Protein AF-A0A3N5XDM0-F1 (afdb_monomer_lite)

Secondary structure (DSSP, 8-state):
-----HHHHHHHHTSTTPPP-PPTTTTS--S-TTTHHHHSHHHHHHHHHHHHHHHHTTT-S-EEES-HHHHHHHHHHHHHTT----EEEHHHHHHHHHH--

Sequence (101 aa):
AQGIREAPRRLLRSIPNLELVDVPDGETCCGSAGTYNMEQPEIARELGTRKAQNILAIGAEALAAGNIGCLVQIQKLLAGSGHPLPVYHTIQVLALAYHSG

pLDDT: mean 93.31, std 6.28, range 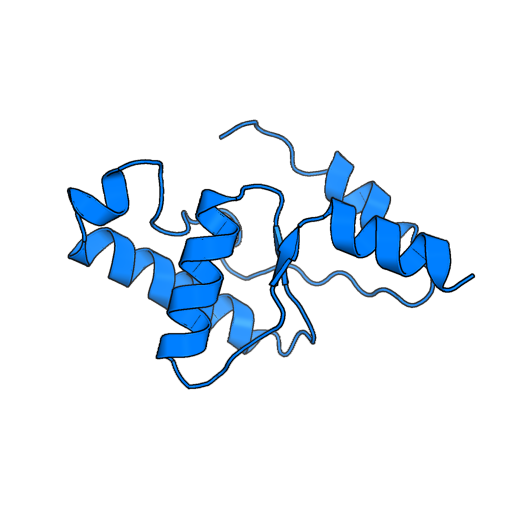[58.75, 97.56]

Structure (mmCIF, N/CA/C/O backbone):
data_AF-A0A3N5XDM0-F1
#
_entry.id   AF-A0A3N5XDM0-F1
#
loop_
_atom_site.group_PDB
_atom_site.id
_atom_site.type_symbol
_atom_site.label_atom_id
_atom_site.label_alt_id
_atom_site.label_comp_id
_atom_site.label_asym_id
_atom_site.label_entity_id
_atom_site.label_seq_id
_atom_site.pdbx_PDB_ins_code
_atom_site.Cartn_x
_atom_site.Cartn_y
_atom_site.Cartn_z
_atom_site.occupancy
_atom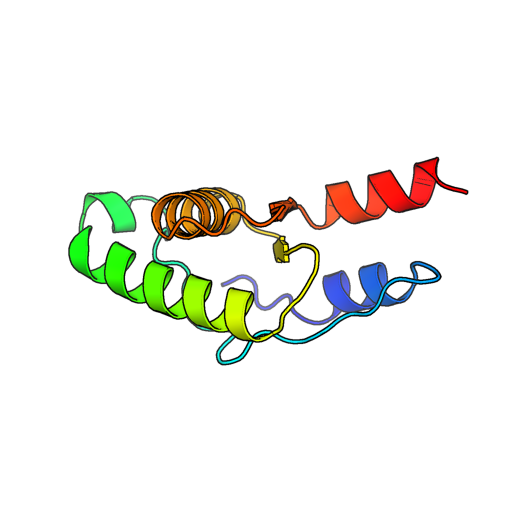_site.B_iso_or_equiv
_atom_site.auth_seq_id
_atom_site.auth_comp_id
_atom_site.auth_asym_id
_atom_site.auth_atom_id
_atom_site.pdbx_PDB_model_num
ATOM 1 N N . ALA A 1 1 ? -1.239 16.044 -2.565 1.00 62.06 1 ALA A N 1
ATOM 2 C CA . ALA A 1 1 ? -0.609 14.778 -3.010 1.00 62.06 1 ALA A CA 1
ATOM 3 C C . ALA A 1 1 ? 0.298 15.056 -4.209 1.00 62.06 1 ALA A C 1
ATOM 5 O O . ALA A 1 1 ? 0.085 16.060 -4.873 1.00 62.06 1 ALA A O 1
ATOM 6 N N . GLN A 1 2 ? 1.287 14.201 -4.491 1.00 69.19 2 GLN A N 1
ATOM 7 C CA . GLN A 1 2 ? 2.354 14.446 -5.482 1.00 69.19 2 GLN A CA 1
ATOM 8 C C . GLN A 1 2 ? 1.906 14.455 -6.962 1.00 69.19 2 GLN A C 1
ATOM 10 O O . GLN A 1 2 ? 2.732 14.680 -7.835 1.00 69.19 2 GLN A O 1
ATOM 15 N N . GLY A 1 3 ? 0.633 14.183 -7.278 1.00 80.88 3 GLY A N 1
ATOM 16 C CA . GLY A 1 3 ? 0.128 14.170 -8.664 1.00 80.88 3 GLY A CA 1
ATOM 17 C C . GLY A 1 3 ? 0.644 13.011 -9.531 1.00 80.88 3 GLY A C 1
ATOM 18 O O . GLY A 1 3 ? 0.327 12.932 -10.714 1.00 80.88 3 GLY A O 1
ATOM 19 N N . ILE A 1 4 ? 1.415 12.092 -8.948 1.00 86.81 4 ILE A N 1
ATOM 20 C CA . ILE A 1 4 ? 1.996 10.938 -9.631 1.00 86.81 4 ILE A CA 1
ATOM 21 C C . ILE A 1 4 ? 0.946 9.823 -9.702 1.00 86.81 4 ILE A C 1
ATOM 23 O O . ILE A 1 4 ? 0.596 9.238 -8.680 1.00 86.81 4 ILE A O 1
ATOM 27 N N . ARG A 1 5 ? 0.457 9.523 -10.911 1.00 87.88 5 ARG A N 1
ATOM 28 C CA . ARG A 1 5 ? -0.543 8.462 -11.152 1.00 87.88 5 ARG A CA 1
ATOM 29 C C . ARG A 1 5 ? -0.075 7.406 -12.145 1.00 87.88 5 ARG A C 1
ATOM 31 O O . ARG A 1 5 ? -0.137 6.215 -11.843 1.00 87.88 5 ARG A O 1
ATOM 38 N N . GLU A 1 6 ? 0.432 7.853 -13.293 1.00 93.19 6 GLU A N 1
ATOM 39 C CA . GLU A 1 6 ? 0.731 6.980 -14.434 1.00 93.19 6 GLU A CA 1
ATOM 40 C C . GLU A 1 6 ? 2.077 6.267 -14.338 1.00 93.19 6 GLU A C 1
ATOM 42 O O . GLU A 1 6 ? 2.179 5.099 -14.702 1.00 93.19 6 GLU A O 1
ATOM 47 N N . ALA A 1 7 ? 3.121 6.936 -13.840 1.00 93.69 7 ALA A N 1
ATOM 48 C CA . ALA A 1 7 ? 4.464 6.353 -13.824 1.00 93.69 7 ALA A CA 1
ATOM 49 C C . ALA A 1 7 ? 4.544 5.032 -13.020 1.00 93.69 7 ALA A C 1
ATOM 51 O O . ALA A 1 7 ? 5.046 4.053 -13.574 1.00 93.69 7 ALA A O 1
ATOM 52 N N . PRO A 1 8 ? 3.986 4.924 -11.792 1.00 93.88 8 PRO A N 1
ATOM 53 C CA . PRO A 1 8 ? 3.977 3.662 -11.047 1.00 93.88 8 PRO A CA 1
ATOM 54 C C . PRO A 1 8 ? 3.157 2.572 -11.743 1.00 93.88 8 PRO A C 1
ATOM 56 O O . PRO A 1 8 ? 3.605 1.433 -11.839 1.00 93.88 8 PRO A O 1
ATOM 59 N N . ARG A 1 9 ? 1.978 2.921 -12.280 1.00 94.88 9 ARG A N 1
ATOM 60 C CA . ARG A 1 9 ? 1.112 1.977 -13.002 1.00 94.88 9 ARG A CA 1
ATOM 61 C C . ARG A 1 9 ? 1.803 1.424 -14.241 1.00 94.88 9 ARG A C 1
ATOM 63 O O . ARG A 1 9 ? 1.733 0.229 -14.487 1.00 94.88 9 ARG A O 1
ATOM 70 N N . ARG A 1 10 ? 2.510 2.270 -14.993 1.00 96.12 10 ARG A N 1
ATOM 71 C CA . ARG A 1 10 ? 3.263 1.855 -16.181 1.00 96.12 10 ARG A CA 1
ATOM 72 C C . ARG A 1 10 ? 4.350 0.838 -15.844 1.00 96.12 10 ARG A C 1
ATOM 74 O O . ARG A 1 10 ? 4.479 -0.146 -16.560 1.00 96.12 10 ARG A O 1
ATOM 81 N N . LEU A 1 11 ? 5.092 1.060 -14.758 1.00 95.44 11 LEU A N 1
ATOM 82 C CA . LEU A 1 11 ? 6.104 0.110 -14.292 1.00 95.44 11 LEU A CA 1
ATOM 83 C C . LEU A 1 11 ? 5.465 -1.223 -13.903 1.00 95.44 11 LEU A C 1
ATOM 85 O O . LEU A 1 11 ? 5.905 -2.267 -14.367 1.00 95.44 11 LEU A O 1
ATOM 89 N N . LEU A 1 12 ? 4.385 -1.194 -13.123 1.00 96.25 12 LEU A N 1
ATOM 90 C CA . LEU A 1 12 ? 3.697 -2.415 -12.713 1.00 96.25 12 LEU A CA 1
ATOM 91 C C . LEU A 1 12 ? 3.104 -3.186 -13.909 1.00 96.25 12 LEU A C 1
ATOM 93 O O . LEU A 1 12 ? 3.272 -4.396 -13.981 1.00 96.25 12 LEU A O 1
ATOM 97 N N . ARG A 1 13 ? 2.510 -2.505 -14.903 1.00 96.50 13 ARG A N 1
ATOM 98 C CA . ARG A 1 13 ? 1.984 -3.148 -16.128 1.00 96.50 13 ARG A CA 1
ATOM 99 C C . ARG A 1 13 ? 3.063 -3.818 -16.989 1.00 96.50 13 ARG A C 1
ATOM 101 O O . ARG A 1 13 ? 2.714 -4.604 -17.860 1.00 96.50 13 ARG A O 1
ATOM 108 N N . SER A 1 14 ? 4.343 -3.496 -16.791 1.00 95.50 14 SER A N 1
ATOM 109 C CA . SER A 1 14 ? 5.444 -4.155 -17.509 1.00 95.50 14 SER A CA 1
ATOM 110 C C . SER A 1 14 ? 5.843 -5.513 -16.924 1.00 95.50 14 SER A C 1
ATOM 112 O O . SER A 1 14 ? 6.629 -6.224 -17.544 1.00 95.50 14 SER A O 1
ATOM 114 N N . ILE A 1 15 ? 5.307 -5.888 -15.757 1.00 96.62 15 ILE A N 1
ATOM 115 C CA . ILE A 1 15 ? 5.589 -7.170 -15.107 1.00 96.62 15 ILE A CA 1
ATOM 116 C C . ILE A 1 15 ? 4.731 -8.264 -15.769 1.00 96.62 15 ILE A C 1
ATOM 118 O O . ILE A 1 15 ? 3.502 -8.147 -15.763 1.00 96.62 15 ILE A O 1
ATOM 122 N N . PRO A 1 16 ? 5.329 -9.334 -16.329 1.00 94.31 16 PRO A N 1
ATOM 123 C CA . PRO A 1 16 ? 4.569 -10.448 -16.888 1.00 94.31 16 PRO A CA 1
ATOM 124 C C . PRO A 1 16 ? 3.670 -11.103 -15.835 1.00 94.31 16 PRO A C 1
ATOM 126 O O . PRO A 1 16 ? 4.077 -11.269 -14.688 1.00 94.31 16 PRO A O 1
ATOM 129 N N . ASN A 1 17 ? 2.468 -11.514 -16.244 1.00 92.12 17 ASN A N 1
ATOM 130 C CA . ASN A 1 17 ? 1.475 -12.179 -15.388 1.00 92.12 17 ASN A CA 1
ATOM 131 C C . ASN A 1 17 ? 0.977 -11.343 -14.190 1.00 92.12 17 ASN A C 1
ATOM 133 O O . ASN A 1 17 ? 0.338 -11.893 -13.298 1.00 92.12 17 ASN A O 1
ATOM 137 N N . LEU A 1 18 ? 1.229 -10.028 -14.166 1.00 96.00 18 LEU A N 1
ATOM 138 C CA . LEU A 1 18 ? 0.623 -9.116 -13.198 1.00 96.00 18 LEU A CA 1
ATOM 139 C C . LEU A 1 18 ? -0.612 -8.441 -13.807 1.00 96.00 18 LEU A C 1
ATOM 141 O O . LEU A 1 18 ? -0.508 -7.692 -14.780 1.00 96.00 18 LEU A O 1
ATOM 145 N N . GLU A 1 19 ? -1.770 -8.631 -13.182 1.00 96.50 19 GLU A N 1
ATOM 146 C CA . GLU A 1 19 ? -2.969 -7.853 -13.486 1.00 96.50 19 GLU A CA 1
ATOM 147 C C . GLU A 1 19 ? -3.075 -6.644 -12.548 1.00 96.50 19 GLU A C 1
ATOM 149 O O . GLU A 1 19 ? -3.001 -6.766 -11.325 1.00 96.50 19 GLU A O 1
ATOM 154 N N . LEU A 1 20 ? -3.252 -5.451 -13.123 1.00 96.38 20 LEU A N 1
ATOM 155 C CA . LEU A 1 20 ? -3.565 -4.250 -12.354 1.00 96.38 20 LEU A CA 1
ATOM 156 C C . LEU A 1 20 ? -5.050 -3.938 -12.431 1.00 96.38 20 LEU A C 1
ATOM 158 O O . LEU A 1 20 ? -5.561 -3.585 -13.495 1.00 96.38 20 LEU A O 1
ATOM 162 N N . VAL A 1 21 ? -5.680 -3.960 -11.264 1.00 95.50 21 VAL A N 1
ATOM 163 C CA . VAL A 1 21 ? -7.069 -3.570 -11.036 1.00 95.50 21 VAL A CA 1
ATOM 164 C C . VAL A 1 21 ? -7.119 -2.255 -10.261 1.00 95.50 21 VAL A C 1
ATOM 166 O O . VAL A 1 21 ? -6.299 -2.004 -9.374 1.00 95.50 21 VAL A O 1
ATOM 169 N N . ASP A 1 22 ? -8.061 -1.382 -10.613 1.00 92.19 22 ASP A N 1
ATOM 170 C CA . ASP A 1 22 ? -8.232 -0.102 -9.927 1.00 92.19 22 ASP A CA 1
ATOM 171 C C . ASP A 1 22 ? -9.137 -0.245 -8.699 1.00 92.19 22 ASP A C 1
ATOM 173 O O . ASP 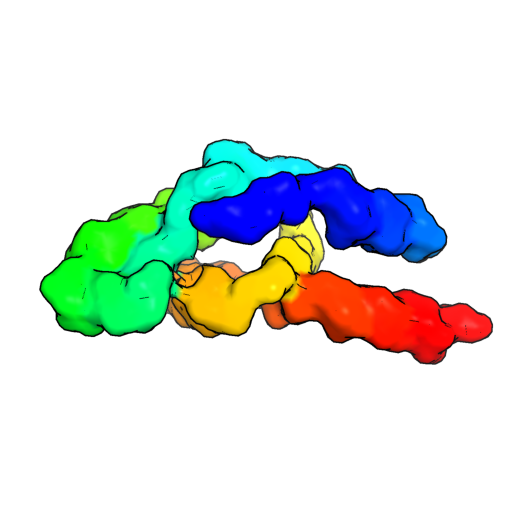A 1 22 ? -10.132 -0.969 -8.700 1.00 92.19 22 ASP A O 1
ATOM 177 N N . VAL A 1 23 ? -8.799 0.497 -7.643 1.00 94.56 23 VAL A N 1
ATOM 178 C CA . VAL A 1 23 ? -9.600 0.550 -6.419 1.00 94.56 23 VAL A CA 1
ATOM 179 C C . VAL A 1 23 ? -10.756 1.536 -6.594 1.00 94.56 23 VAL A C 1
ATOM 181 O O . VAL A 1 23 ? -10.487 2.698 -6.922 1.00 94.56 23 VAL A O 1
ATOM 184 N N . PRO A 1 24 ? -12.017 1.147 -6.321 1.00 93.69 24 PRO A N 1
ATOM 185 C CA . PRO A 1 24 ? -13.133 2.088 -6.264 1.00 93.69 24 PRO A CA 1
ATOM 186 C C . PRO A 1 24 ? -12.828 3.234 -5.292 1.00 93.69 24 PRO A C 1
ATOM 188 O O . PRO A 1 24 ? -12.360 3.008 -4.174 1.00 93.69 24 PRO A O 1
ATOM 191 N N . ASP A 1 25 ? -13.047 4.480 -5.712 1.00 91.12 25 ASP A N 1
ATOM 192 C CA . ASP A 1 25 ? -12.632 5.675 -4.960 1.00 91.12 25 ASP A CA 1
ATOM 193 C C . ASP A 1 25 ? -11.144 5.639 -4.533 1.00 91.12 25 ASP A C 1
ATOM 195 O O . ASP A 1 25 ? -10.746 6.049 -3.434 1.00 91.12 25 ASP A O 1
ATOM 199 N N . GLY A 1 26 ? -10.282 5.131 -5.420 1.00 87.69 26 GLY A N 1
ATOM 200 C CA . GLY A 1 26 ? -8.842 4.965 -5.213 1.00 87.69 26 GLY A CA 1
ATOM 201 C C . GLY A 1 26 ? -8.081 6.258 -4.886 1.00 87.69 26 GLY A C 1
ATOM 202 O O . GLY A 1 26 ? -7.000 6.196 -4.302 1.00 87.69 26 GLY A O 1
ATOM 203 N N . GLU A 1 27 ? -8.664 7.425 -5.144 1.00 88.88 27 GLU A N 1
ATOM 204 C CA . GLU A 1 27 ? -8.078 8.731 -4.815 1.00 88.88 27 GLU A CA 1
ATOM 205 C C . GLU A 1 27 ? -8.446 9.219 -3.400 1.00 88.88 27 GLU A C 1
ATOM 207 O O . GLU A 1 27 ? -7.798 10.126 -2.875 1.00 88.88 27 GLU A O 1
ATOM 212 N N . THR A 1 28 ? -9.440 8.606 -2.743 1.00 91.44 28 THR A N 1
ATOM 213 C CA . THR A 1 28 ? -9.821 8.959 -1.368 1.00 91.44 28 THR A CA 1
ATOM 214 C C . THR A 1 28 ? -8.664 8.704 -0.404 1.00 91.44 28 THR A C 1
ATOM 216 O O . THR A 1 28 ? -7.980 7.676 -0.484 1.00 91.44 28 THR A O 1
ATOM 219 N N . CYS A 1 29 ? -8.448 9.651 0.514 1.00 93.31 29 CYS A N 1
ATOM 220 C CA . CYS A 1 29 ? -7.396 9.593 1.524 1.00 93.31 29 CYS A CA 1
ATOM 221 C C . CYS A 1 29 ? -7.479 8.304 2.360 1.00 93.31 29 CYS A C 1
ATOM 223 O O . CYS A 1 29 ? -8.561 7.823 2.680 1.00 93.31 29 CYS A O 1
ATOM 225 N N . CYS A 1 30 ? -6.324 7.769 2.758 1.00 94.38 30 CYS A N 1
ATOM 226 C CA . CYS A 1 30 ? -6.229 6.611 3.652 1.00 94.38 30 CYS A CA 1
ATOM 227 C C . CYS A 1 30 ? -6.505 6.947 5.130 1.00 94.38 30 CYS A C 1
ATOM 229 O O . CYS A 1 30 ? -6.620 6.037 5.944 1.00 94.38 30 CYS A O 1
ATOM 231 N N . GLY A 1 31 ? -6.540 8.236 5.486 1.00 94.44 31 GLY A N 1
ATOM 232 C CA . GLY A 1 31 ? -6.703 8.723 6.858 1.00 94.44 31 GLY A CA 1
ATOM 233 C C . GLY A 1 31 ? -5.401 8.991 7.626 1.00 94.44 31 GLY A C 1
ATOM 234 O O . GLY A 1 31 ? -5.470 9.564 8.701 1.00 94.44 31 GLY A O 1
ATOM 235 N N . SER A 1 32 ? -4.216 8.634 7.107 1.00 92.88 32 SER A N 1
ATOM 236 C CA . SER A 1 32 ? -2.942 8.873 7.819 1.00 92.88 32 SER A CA 1
ATOM 237 C C . SER A 1 32 ? -2.528 10.349 7.844 1.00 92.88 32 SER A C 1
ATOM 239 O O . SER A 1 32 ? -2.410 10.919 8.921 1.00 92.88 32 SER A O 1
ATOM 241 N N . ALA A 1 33 ? -2.272 10.935 6.665 1.00 86.06 33 ALA A N 1
ATOM 242 C CA . ALA A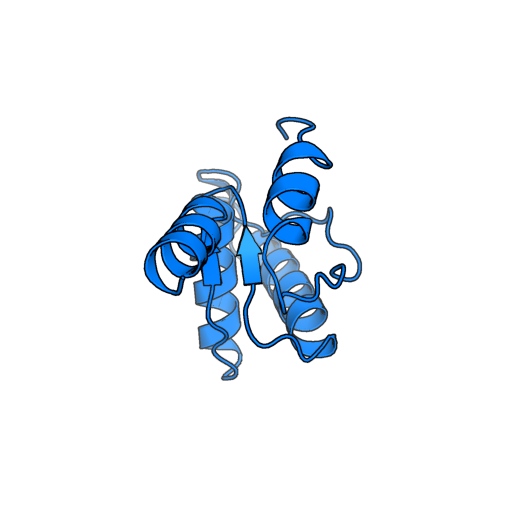 1 33 ? -1.843 12.326 6.451 1.00 86.06 33 ALA A CA 1
ATOM 243 C C . ALA A 1 33 ? -0.884 12.910 7.525 1.00 86.06 33 ALA A C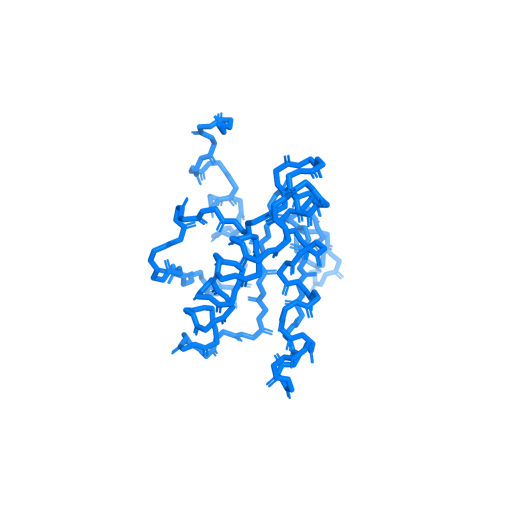 1
ATOM 245 O O . ALA A 1 33 ? -1.101 14.009 8.026 1.00 86.06 33 ALA A O 1
ATOM 246 N N . GLY A 1 34 ? 0.194 12.191 7.866 1.00 84.56 34 GLY A N 1
ATOM 247 C CA . GLY A 1 34 ? 1.163 12.636 8.878 1.00 84.56 34 GLY A CA 1
ATOM 248 C C . GLY A 1 34 ? 0.666 12.361 10.298 1.00 84.56 34 GLY A C 1
ATOM 249 O O . GLY A 1 34 ? 0.521 11.198 10.665 1.00 84.56 34 GLY A O 1
ATOM 250 N N . THR A 1 35 ? 0.422 13.416 11.083 1.00 88.38 35 THR A N 1
ATOM 251 C CA . THR A 1 35 ? -0.145 13.343 12.446 1.00 88.38 35 THR A CA 1
ATOM 252 C C . THR A 1 35 ? -1.672 13.335 12.463 1.00 88.38 35 THR A C 1
ATOM 254 O O . THR A 1 35 ? -2.266 13.158 13.524 1.00 88.38 35 THR A O 1
ATOM 257 N N . TYR A 1 36 ? -2.328 13.488 11.307 1.00 90.56 36 TYR A N 1
ATOM 258 C CA . TYR A 1 36 ? -3.783 13.624 11.225 1.00 90.56 36 TYR A CA 1
ATOM 259 C C . TYR A 1 36 ? -4.533 12.446 11.855 1.00 90.56 36 TYR A C 1
ATOM 261 O O . TYR A 1 36 ? -5.552 12.647 12.502 1.00 90.56 36 TYR A O 1
ATOM 269 N N . ASN A 1 37 ? -4.024 11.217 11.737 1.00 89.06 37 ASN A N 1
ATOM 270 C CA . ASN A 1 37 ? -4.641 10.063 12.399 1.00 89.06 37 ASN A CA 1
ATOM 271 C C . ASN A 1 37 ? -4.544 10.079 13.935 1.00 89.06 37 ASN A C 1
ATOM 273 O O . ASN A 1 37 ? -5.288 9.345 14.582 1.00 89.06 37 ASN A O 1
ATOM 277 N N . MET A 1 38 ? -3.652 10.883 14.515 1.00 91.50 38 MET A N 1
ATOM 278 C CA . MET A 1 38 ? -3.555 11.112 15.959 1.00 91.50 38 MET A CA 1
ATOM 279 C C . MET A 1 38 ? -4.427 12.293 16.384 1.00 91.50 38 MET A C 1
ATOM 281 O O . MET A 1 38 ? -5.062 12.241 17.431 1.00 91.50 38 MET A O 1
ATOM 285 N N . GLU A 1 39 ? -4.472 13.342 15.561 1.00 95.38 39 GLU A N 1
ATOM 286 C CA . GLU A 1 39 ? -5.247 14.560 15.825 1.00 95.38 39 GLU A CA 1
ATOM 287 C C . GLU A 1 39 ? -6.751 14.370 15.582 1.00 95.38 39 GLU A C 1
ATOM 289 O O . GLU A 1 39 ? -7.574 14.935 16.296 1.00 95.38 39 GLU A O 1
ATOM 294 N N . GLN A 1 40 ? -7.115 13.576 14.573 1.00 96.50 40 GLN A N 1
ATOM 295 C CA . GLN A 1 40 ? -8.483 13.315 14.115 1.00 96.50 40 GLN A CA 1
ATOM 296 C C . GLN A 1 40 ? -8.728 11.802 13.961 1.00 96.50 40 GLN A C 1
ATOM 298 O O . GLN A 1 40 ? -9.013 11.316 12.859 1.00 96.50 40 GLN A O 1
ATOM 303 N N . PRO A 1 41 ? -8.613 11.020 15.052 1.00 94.94 41 PRO A N 1
ATOM 304 C CA . PRO A 1 41 ? -8.603 9.560 14.991 1.00 94.94 41 PRO A CA 1
ATOM 305 C C . PRO A 1 41 ? -9.892 8.965 14.417 1.00 94.94 41 PRO A C 1
ATOM 307 O O . PRO A 1 41 ? -9.827 8.003 13.652 1.00 94.94 41 PRO A O 1
ATOM 310 N N . GLU A 1 42 ? -11.054 9.550 14.720 1.00 96.38 42 GLU A N 1
ATOM 311 C CA . GLU A 1 42 ? -12.334 9.032 14.226 1.00 96.38 42 GLU A CA 1
ATOM 312 C C . GLU A 1 42 ? -12.507 9.235 12.721 1.00 96.38 42 GLU A C 1
ATOM 314 O O . GLU A 1 42 ? -12.839 8.286 12.011 1.00 96.38 42 GLU A O 1
ATOM 319 N N . ILE A 1 43 ? -12.188 10.429 12.212 1.00 96.00 43 ILE A N 1
ATOM 320 C CA . ILE A 1 43 ? -12.256 10.725 10.773 1.00 96.00 43 ILE A CA 1
ATOM 321 C C . ILE A 1 43 ? -11.233 9.868 10.018 1.00 96.00 43 ILE A C 1
ATOM 323 O O . ILE A 1 43 ? -11.537 9.273 8.984 1.00 96.00 43 ILE A O 1
ATOM 327 N N . ALA A 1 44 ? -10.015 9.748 10.552 1.00 96.19 44 ALA A N 1
ATOM 328 C CA . ALA A 1 44 ? -8.979 8.898 9.977 1.00 96.19 44 ALA A CA 1
ATOM 329 C C . ALA A 1 44 ? -9.394 7.420 9.915 1.00 96.19 44 ALA A C 1
ATOM 331 O O . ALA A 1 44 ? -9.108 6.736 8.926 1.00 96.19 44 ALA A O 1
ATOM 332 N N . ARG A 1 45 ? -10.076 6.923 10.955 1.00 95.31 45 ARG A N 1
ATOM 333 C CA . ARG A 1 45 ? -10.618 5.561 11.004 1.00 95.31 45 ARG A CA 1
ATOM 334 C C . ARG A 1 45 ? -11.738 5.376 9.988 1.00 95.31 45 ARG A C 1
ATOM 336 O O . ARG A 1 45 ? -11.734 4.364 9.294 1.00 95.31 45 ARG A O 1
ATOM 343 N N . GLU A 1 46 ? -12.661 6.325 9.868 1.00 96.50 46 GLU A N 1
ATOM 344 C CA . GLU A 1 46 ? -13.753 6.270 8.891 1.00 96.50 46 GLU A CA 1
ATOM 345 C C . GLU A 1 46 ? -13.219 6.217 7.451 1.00 96.50 46 GLU A C 1
ATOM 347 O O . GLU A 1 46 ? -13.531 5.282 6.706 1.00 96.50 46 GLU A O 1
ATOM 352 N N . LEU A 1 47 ? -12.331 7.152 7.090 1.00 96.75 47 LEU A N 1
ATOM 353 C CA . LEU A 1 47 ? -11.690 7.203 5.771 1.00 96.75 47 LEU A CA 1
ATOM 354 C C . LEU A 1 47 ? -10.925 5.911 5.462 1.00 96.75 47 LEU A C 1
ATOM 356 O O . LEU A 1 47 ? -11.095 5.317 4.394 1.00 96.75 47 LEU A O 1
ATOM 360 N N . GLY A 1 48 ? -10.109 5.447 6.413 1.00 96.06 48 GLY A N 1
ATOM 361 C CA . GLY A 1 4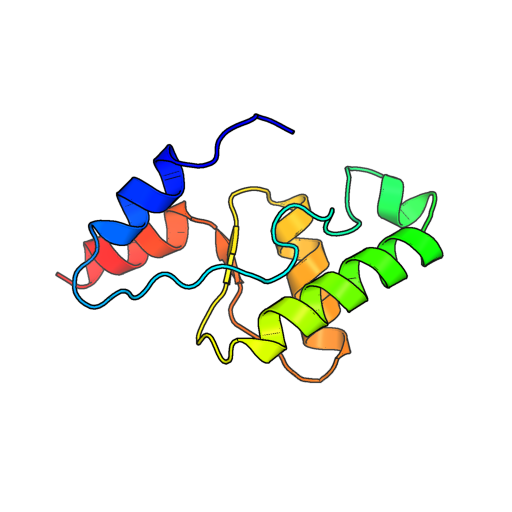8 ? -9.350 4.208 6.275 1.00 96.06 48 GLY A CA 1
ATOM 362 C C . GLY A 1 48 ? -10.244 2.973 6.146 1.00 96.06 48 GLY A C 1
ATOM 363 O O . GLY A 1 48 ? -9.925 2.074 5.371 1.00 96.06 48 GLY A O 1
ATOM 364 N N . THR A 1 49 ? -11.377 2.934 6.854 1.00 96.50 49 THR A N 1
ATOM 365 C CA . THR A 1 49 ? -12.307 1.790 6.832 1.00 96.50 49 THR A CA 1
ATOM 366 C C . THR A 1 49 ? -12.994 1.695 5.482 1.00 96.50 49 THR A C 1
ATOM 368 O O . THR A 1 49 ? -12.976 0.630 4.866 1.00 96.50 49 THR A O 1
ATOM 371 N N . ARG A 1 50 ? -13.509 2.819 4.969 1.00 96.81 50 ARG A N 1
ATOM 372 C CA . ARG A 1 50 ? -14.085 2.880 3.620 1.00 96.81 50 ARG A CA 1
ATOM 373 C C . ARG A 1 50 ? -13.063 2.460 2.562 1.00 96.81 50 ARG A C 1
ATOM 375 O O . ARG A 1 50 ? -13.381 1.686 1.664 1.00 96.81 50 ARG A O 1
ATOM 382 N N . LYS A 1 51 ? -11.814 2.922 2.687 1.00 97.00 51 LYS A N 1
ATOM 383 C CA . LYS A 1 51 ? -10.728 2.533 1.779 1.00 97.00 51 LYS A CA 1
ATOM 384 C C . LYS A 1 51 ? -10.471 1.026 1.806 1.00 97.00 51 LYS A C 1
ATOM 386 O O . LYS A 1 51 ? -10.388 0.413 0.748 1.00 97.00 51 LYS A O 1
ATOM 391 N N . ALA A 1 52 ? -10.351 0.442 2.998 1.00 96.94 52 ALA A N 1
ATOM 392 C CA . ALA A 1 52 ? -10.114 -0.988 3.173 1.00 96.94 52 ALA A CA 1
ATOM 393 C C . ALA A 1 52 ? -11.263 -1.829 2.598 1.00 96.94 52 ALA A C 1
ATOM 395 O O . ALA A 1 52 ? -11.005 -2.800 1.895 1.00 96.94 52 ALA A O 1
ATOM 396 N N . GLN A 1 53 ? -12.516 -1.423 2.816 1.00 96.75 53 GLN A N 1
ATOM 397 C CA . GLN A 1 53 ? -13.686 -2.083 2.228 1.00 96.75 53 GLN A CA 1
ATOM 398 C C . GLN A 1 53 ? -13.649 -2.058 0.697 1.00 96.75 53 GLN A C 1
ATOM 400 O O . GLN A 1 53 ? -13.827 -3.099 0.071 1.00 96.75 53 GLN A O 1
ATOM 405 N N . ASN A 1 54 ? -13.345 -0.904 0.095 1.00 97.31 54 ASN A N 1
ATOM 406 C CA . ASN A 1 54 ? -13.227 -0.792 -1.359 1.00 97.31 54 ASN A CA 1
ATOM 407 C C . ASN A 1 54 ? -12.093 -1.658 -1.919 1.00 97.31 54 ASN A C 1
ATOM 409 O O . ASN A 1 54 ? -12.248 -2.228 -2.990 1.00 97.31 54 ASN A O 1
ATOM 413 N N . ILE A 1 55 ? -10.968 -1.768 -1.205 1.00 97.19 55 ILE A N 1
ATOM 414 C CA . ILE A 1 55 ? -9.856 -2.648 -1.592 1.00 97.19 55 ILE A CA 1
ATOM 415 C C . ILE A 1 55 ? -10.295 -4.117 -1.554 1.00 97.19 55 ILE A C 1
ATOM 417 O O . ILE A 1 55 ? -10.080 -4.846 -2.519 1.00 97.19 55 ILE A O 1
ATOM 421 N N . LEU A 1 56 ? -10.934 -4.546 -0.463 1.00 96.69 56 LEU A N 1
ATOM 422 C CA . LEU A 1 56 ? -11.370 -5.933 -0.280 1.00 96.69 56 LEU A CA 1
ATOM 423 C C . LEU A 1 56 ? -12.449 -6.347 -1.289 1.00 96.69 56 LEU A C 1
ATOM 425 O O . LEU A 1 56 ? -12.442 -7.483 -1.752 1.00 96.69 56 LEU A O 1
ATOM 429 N N . ALA A 1 57 ? -13.337 -5.427 -1.674 1.00 96.25 57 ALA A N 1
ATOM 430 C CA . ALA A 1 57 ? -14.413 -5.690 -2.630 1.00 96.25 57 ALA A CA 1
ATOM 431 C C . ALA A 1 57 ? -13.923 -6.084 -4.037 1.00 96.25 57 ALA A C 1
ATOM 433 O O . ALA A 1 57 ? -14.688 -6.658 -4.806 1.00 96.25 57 ALA A O 1
ATOM 434 N N . ILE A 1 58 ? -12.666 -5.784 -4.379 1.00 96.06 58 ILE A N 1
ATOM 435 C CA . ILE A 1 58 ? -12.074 -6.102 -5.688 1.00 96.06 58 ILE A CA 1
ATOM 436 C C . ILE A 1 58 ? -11.661 -7.576 -5.769 1.00 96.06 58 ILE A C 1
ATOM 438 O O . ILE A 1 58 ? -11.586 -8.129 -6.860 1.00 96.06 58 ILE A O 1
ATOM 442 N N . GLY A 1 59 ? -11.368 -8.209 -4.627 1.00 95.50 59 GLY A N 1
ATOM 443 C CA . GLY A 1 59 ? -10.822 -9.568 -4.598 1.00 95.50 59 GLY A CA 1
ATOM 444 C C . GLY A 1 59 ? -9.374 -9.669 -5.093 1.00 95.50 59 GLY A C 1
ATOM 445 O O . GLY A 1 59 ? -8.965 -10.732 -5.548 1.00 95.50 59 GLY A O 1
ATOM 446 N N . ALA A 1 60 ? -8.600 -8.580 -5.027 1.00 96.62 60 ALA A N 1
ATOM 447 C CA . ALA A 1 60 ? -7.181 -8.592 -5.385 1.00 96.62 60 ALA A CA 1
ATOM 448 C C . ALA A 1 60 ? -6.345 -9.412 -4.385 1.00 96.62 60 ALA A C 1
ATOM 450 O O . ALA A 1 60 ? -6.664 -9.466 -3.199 1.00 96.62 60 ALA A O 1
ATOM 451 N N . GLU A 1 61 ? -5.233 -9.986 -4.849 1.00 96.50 61 GLU A N 1
ATOM 452 C CA . GLU A 1 61 ? -4.319 -10.796 -4.022 1.00 96.50 61 GLU A CA 1
ATOM 453 C C . GLU A 1 61 ? -3.357 -9.953 -3.173 1.00 96.50 61 GLU A C 1
ATOM 455 O O . GLU A 1 61 ? -2.852 -10.406 -2.145 1.00 96.50 61 GLU A O 1
ATOM 460 N N . ALA A 1 62 ? -3.101 -8.711 -3.588 1.00 96.88 62 ALA A N 1
ATOM 461 C CA . ALA A 1 62 ? -2.255 -7.768 -2.872 1.00 96.88 62 ALA A CA 1
ATOM 462 C C . ALA A 1 62 ? -2.589 -6.317 -3.248 1.00 96.88 62 ALA A C 1
ATOM 464 O O . ALA A 1 62 ? -3.143 -6.033 -4.310 1.00 96.88 62 ALA A O 1
ATOM 465 N N . LEU A 1 63 ? -2.188 -5.380 -2.390 1.00 97.06 63 LEU A N 1
ATOM 466 C CA . LEU A 1 63 ? -2.259 -3.943 -2.638 1.00 97.06 63 LEU A CA 1
ATOM 467 C C . LEU A 1 63 ? -0.858 -3.362 -2.842 1.00 97.06 63 LEU A C 1
ATOM 469 O O . LEU A 1 63 ? 0.030 -3.586 -2.022 1.00 97.06 63 LEU A O 1
ATOM 473 N N . ALA A 1 64 ? -0.683 -2.521 -3.862 1.00 95.75 64 ALA A N 1
ATOM 474 C CA . ALA A 1 64 ? 0.516 -1.703 -4.033 1.00 95.75 64 ALA A CA 1
ATOM 475 C C . ALA A 1 64 ? 0.236 -0.224 -3.711 1.00 95.75 64 ALA A C 1
ATOM 477 O O . ALA A 1 64 ? -0.718 0.357 -4.228 1.00 95.75 64 ALA A O 1
ATOM 478 N N . ALA A 1 65 ? 1.086 0.419 -2.905 1.00 94.12 65 ALA A N 1
ATOM 479 C CA . ALA A 1 65 ? 0.996 1.856 -2.626 1.00 94.12 65 ALA A CA 1
ATOM 480 C C . ALA A 1 65 ? 2.377 2.526 -2.540 1.00 94.12 65 ALA A C 1
ATOM 482 O O . ALA A 1 65 ? 3.346 1.933 -2.087 1.00 94.12 65 ALA A O 1
ATOM 483 N N . GLY A 1 66 ? 2.474 3.791 -2.954 1.00 91.88 66 GLY A N 1
ATOM 484 C CA . GLY A 1 66 ? 3.748 4.531 -2.994 1.00 91.88 66 GLY A CA 1
ATOM 485 C C . GLY A 1 66 ? 4.047 5.396 -1.763 1.00 91.88 66 GLY A C 1
ATOM 486 O O . GLY A 1 66 ? 5.037 6.117 -1.747 1.00 91.88 66 GLY A O 1
ATOM 487 N N . ASN A 1 67 ? 3.177 5.402 -0.749 1.00 92.19 67 ASN A N 1
ATOM 488 C CA . ASN A 1 67 ? 3.324 6.260 0.428 1.00 92.19 67 ASN A CA 1
ATOM 489 C C . ASN A 1 67 ? 3.294 5.430 1.714 1.00 92.19 67 ASN A C 1
ATOM 491 O O . ASN A 1 67 ? 2.325 4.714 1.957 1.00 92.19 67 ASN A O 1
ATOM 495 N N . ILE A 1 68 ? 4.325 5.567 2.552 1.00 91.06 68 ILE A N 1
ATOM 496 C CA . ILE A 1 68 ? 4.477 4.784 3.787 1.00 91.06 68 ILE A CA 1
ATOM 497 C C . ILE A 1 68 ? 3.350 5.012 4.802 1.00 91.06 68 ILE A C 1
ATOM 499 O O . ILE A 1 68 ? 2.886 4.056 5.416 1.00 91.06 68 ILE A O 1
ATOM 503 N N . GLY A 1 69 ? 2.842 6.242 4.925 1.00 92.88 69 GLY A N 1
ATOM 504 C CA . GLY A 1 69 ? 1.696 6.541 5.787 1.00 92.88 69 GLY A CA 1
ATOM 505 C C . GLY A 1 69 ? 0.428 5.830 5.314 1.00 92.88 69 GLY A C 1
ATOM 506 O O . GLY A 1 69 ? -0.284 5.228 6.116 1.00 92.88 69 GLY A O 1
ATOM 507 N N . CYS A 1 70 ? 0.180 5.817 3.998 1.00 94.12 70 CYS A N 1
ATOM 508 C CA . CYS A 1 70 ? -0.902 5.025 3.410 1.00 94.12 70 CYS A CA 1
ATOM 509 C C . CYS A 1 70 ? -0.718 3.528 3.649 1.00 94.12 70 CYS A C 1
ATOM 511 O O . CYS A 1 70 ? -1.672 2.881 4.064 1.00 94.12 70 CYS A O 1
ATOM 513 N N . LEU A 1 71 ? 0.483 2.996 3.409 1.00 95.00 71 LEU A N 1
ATOM 514 C CA . LEU A 1 71 ? 0.798 1.576 3.589 1.00 95.00 71 LEU A CA 1
ATOM 515 C C . LEU A 1 71 ? 0.453 1.119 5.012 1.00 95.00 71 LEU A C 1
ATOM 517 O O . LEU A 1 71 ? -0.379 0.233 5.186 1.00 95.00 71 LEU A O 1
ATOM 521 N N . VAL A 1 72 ? 1.016 1.787 6.023 1.00 93.88 72 VAL A N 1
ATOM 522 C CA . VAL A 1 72 ? 0.824 1.428 7.438 1.00 93.88 72 VAL A CA 1
ATOM 523 C C . VAL A 1 72 ? -0.639 1.566 7.863 1.00 93.88 72 VAL A C 1
ATOM 525 O O . VAL A 1 72 ? -1.185 0.673 8.511 1.00 93.88 72 VAL A O 1
ATOM 528 N N . GLN A 1 73 ? -1.299 2.664 7.488 1.00 95.81 73 GLN A N 1
ATOM 529 C CA . GLN A 1 73 ? -2.690 2.908 7.871 1.00 95.81 73 GLN A CA 1
ATOM 530 C C . GLN A 1 73 ? -3.646 1.902 7.224 1.00 95.81 73 GLN A C 1
ATOM 532 O O . GLN A 1 73 ? -4.518 1.366 7.904 1.00 95.81 73 GLN A O 1
ATOM 537 N N . ILE A 1 74 ? -3.477 1.614 5.932 1.00 96.62 74 ILE A N 1
ATOM 538 C CA . ILE A 1 74 ? -4.320 0.648 5.221 1.00 96.62 74 ILE A CA 1
ATOM 539 C C . ILE A 1 74 ? -4.085 -0.759 5.775 1.00 96.62 74 ILE A C 1
ATOM 541 O O . ILE A 1 74 ? -5.049 -1.457 6.072 1.00 96.62 74 ILE A O 1
ATOM 545 N N . GLN A 1 75 ? -2.829 -1.150 6.001 1.00 96.50 75 GLN A N 1
ATOM 546 C CA . GLN A 1 75 ? -2.500 -2.453 6.576 1.00 96.50 75 GLN A CA 1
ATOM 547 C C . GLN A 1 75 ? -3.110 -2.638 7.974 1.00 96.50 75 GLN A C 1
ATOM 549 O O . GLN A 1 75 ? -3.689 -3.687 8.252 1.00 96.50 75 GLN A O 1
ATOM 554 N N . LYS A 1 76 ? -3.055 -1.610 8.835 1.00 95.62 76 LYS A N 1
ATOM 555 C CA . LYS A 1 76 ? -3.711 -1.625 10.154 1.00 95.62 76 LYS A CA 1
ATOM 556 C C . LYS A 1 76 ? -5.221 -1.852 10.036 1.00 95.62 76 LYS A C 1
ATOM 558 O O . LYS A 1 76 ? -5.787 -2.626 10.802 1.00 95.62 76 LYS A O 1
ATOM 563 N N . LEU A 1 77 ? -5.868 -1.170 9.095 1.00 96.94 77 LEU A N 1
ATOM 564 C CA . LEU A 1 77 ? -7.318 -1.225 8.896 1.00 96.94 77 LEU A CA 1
ATOM 565 C C . LEU A 1 77 ? -7.768 -2.570 8.304 1.00 96.94 77 LEU A C 1
ATOM 567 O O . LEU A 1 77 ? -8.772 -3.113 8.754 1.00 96.94 77 LEU A O 1
ATOM 571 N N . LEU A 1 78 ? -7.004 -3.136 7.366 1.00 97.56 78 LEU A N 1
ATOM 572 C CA . LEU A 1 78 ? -7.235 -4.480 6.818 1.00 97.56 78 LEU A CA 1
ATOM 573 C C . LEU A 1 78 ? -7.059 -5.570 7.884 1.00 97.56 78 LEU A C 1
ATOM 575 O O . LEU A 1 78 ? -7.881 -6.472 8.003 1.00 97.56 78 LEU A O 1
ATOM 579 N N . ALA A 1 79 ? -6.015 -5.470 8.711 1.00 96.31 79 ALA A N 1
ATOM 580 C CA . ALA A 1 79 ? -5.829 -6.397 9.826 1.00 96.31 79 ALA A CA 1
ATOM 581 C C . ALA A 1 79 ? -6.983 -6.294 10.840 1.00 96.31 79 ALA A C 1
ATOM 583 O O . ALA A 1 79 ? -7.519 -7.308 11.282 1.00 96.31 79 ALA A O 1
ATOM 584 N N . GLY A 1 80 ? -7.409 -5.069 11.168 1.00 95.81 80 GLY A N 1
ATOM 585 C CA . GLY A 1 80 ? -8.525 -4.818 12.081 1.00 95.81 80 GLY A CA 1
ATOM 586 C C . GLY A 1 80 ? -9.895 -5.264 11.556 1.00 95.81 80 GLY A C 1
ATOM 587 O O . GLY A 1 80 ? -10.788 -5.508 12.362 1.00 95.81 80 GLY A O 1
ATOM 588 N N . SER A 1 81 ? -10.074 -5.405 10.237 1.00 94.81 81 SER A N 1
ATOM 589 C CA . SER A 1 81 ? -11.317 -5.914 9.638 1.00 94.81 81 SER A CA 1
ATOM 590 C C . SER A 1 81 ? -11.402 -7.445 9.603 1.00 94.81 81 SER A C 1
ATOM 592 O O . SER A 1 81 ? -12.386 -7.985 9.096 1.00 94.81 81 SER A O 1
ATOM 594 N N . GLY A 1 82 ? -10.378 -8.154 10.096 1.00 95.75 82 GLY A N 1
ATOM 595 C CA . GLY A 1 82 ? -10.293 -9.617 10.044 1.00 95.75 82 GLY A CA 1
ATOM 596 C C . GLY A 1 82 ? -9.932 -10.180 8.665 1.00 95.75 82 GLY A C 1
ATOM 597 O O . GLY A 1 82 ? -9.919 -11.395 8.498 1.00 95.75 82 GLY A O 1
ATOM 598 N N . HIS A 1 83 ? -9.616 -9.318 7.694 1.00 95.00 83 HIS A N 1
ATOM 599 C CA . HIS A 1 83 ? -9.276 -9.698 6.322 1.00 95.00 83 HIS A CA 1
ATOM 600 C C . HIS A 1 83 ? -7.904 -9.115 5.955 1.00 95.00 83 HIS A C 1
ATOM 602 O O . HIS A 1 83 ? -7.819 -8.134 5.209 1.00 95.00 83 HIS A O 1
ATOM 608 N N . PRO A 1 84 ? -6.811 -9.666 6.515 1.00 94.19 84 PRO A N 1
ATOM 609 C CA . PRO A 1 84 ? -5.478 -9.199 6.180 1.00 94.19 84 PRO A CA 1
ATOM 610 C C . PRO A 1 84 ? -5.206 -9.440 4.691 1.00 94.19 84 PRO A C 1
ATOM 612 O O . PRO A 1 84 ? -5.395 -10.542 4.184 1.00 94.19 84 PRO A O 1
ATOM 615 N N . LEU A 1 85 ? -4.726 -8.404 4.008 1.00 97.19 85 LEU A N 1
ATOM 616 C CA . LEU A 1 85 ? -4.276 -8.459 2.621 1.00 97.19 85 LEU A CA 1
ATOM 617 C C . LEU A 1 85 ? -2.805 -8.024 2.583 1.00 97.19 85 LEU A C 1
ATOM 619 O O . LEU A 1 85 ? -2.461 -7.053 3.266 1.00 97.19 85 LEU A O 1
ATOM 623 N N . PRO A 1 86 ? -1.923 -8.694 1.822 1.00 96.81 86 PRO A N 1
ATOM 624 C CA . PRO A 1 86 ? -0.562 -8.222 1.609 1.00 96.81 86 PRO A CA 1
ATOM 625 C C . PRO A 1 86 ? -0.548 -6.802 1.034 1.00 96.81 86 PRO A C 1
ATOM 627 O O . PRO A 1 86 ? -1.201 -6.505 0.035 1.00 96.81 86 PRO A O 1
ATOM 630 N N . VAL A 1 87 ? 0.205 -5.914 1.678 1.00 97.06 87 VAL A N 1
ATOM 631 C CA . VAL A 1 87 ? 0.352 -4.514 1.277 1.00 97.06 87 VAL A CA 1
ATOM 632 C C . VAL A 1 87 ? 1.831 -4.249 1.009 1.00 97.06 87 VAL A C 1
ATOM 634 O O . VAL A 1 87 ? 2.659 -4.374 1.909 1.00 97.06 87 VAL A O 1
ATOM 637 N N . TYR A 1 88 ? 2.164 -3.872 -0.223 1.00 96.94 88 TYR A N 1
ATOM 638 C CA . TYR A 1 88 ? 3.532 -3.655 -0.683 1.00 96.94 88 TYR A CA 1
ATOM 639 C C . TYR A 1 88 ? 3.758 -2.212 -1.116 1.00 96.94 88 TYR A C 1
ATOM 641 O O . TYR A 1 88 ? 2.919 -1.586 -1.770 1.00 96.94 88 TYR A O 1
ATOM 649 N N . HIS A 1 89 ? 4.951 -1.690 -0.838 1.00 95.88 89 HIS A N 1
ATOM 650 C CA . HIS A 1 89 ? 5.440 -0.538 -1.575 1.00 95.88 89 HIS A CA 1
ATOM 651 C C . HIS A 1 89 ? 5.624 -0.913 -3.050 1.00 95.88 89 HIS A C 1
ATOM 653 O O . HIS A 1 89 ? 6.092 -2.011 -3.350 1.00 95.88 89 HIS A O 1
ATOM 659 N N . THR A 1 90 ? 5.336 -0.003 -3.986 1.00 95.06 90 THR A N 1
ATOM 660 C CA . THR A 1 90 ? 5.500 -0.272 -5.431 1.00 95.06 90 THR A CA 1
ATOM 661 C C . THR A 1 90 ? 6.892 -0.823 -5.774 1.00 95.06 90 THR A C 1
ATOM 663 O O . THR A 1 90 ? 7.011 -1.726 -6.595 1.00 95.06 90 THR A O 1
ATOM 666 N N . ILE A 1 91 ? 7.945 -0.344 -5.099 1.00 95.12 91 ILE A N 1
ATOM 667 C CA . ILE A 1 91 ? 9.316 -0.847 -5.306 1.00 95.12 91 ILE A CA 1
ATOM 668 C C . ILE A 1 91 ? 9.505 -2.305 -4.874 1.00 95.12 91 ILE A C 1
ATOM 670 O O . ILE A 1 91 ? 10.309 -3.009 -5.468 1.00 95.12 91 ILE A O 1
ATOM 674 N N . GLN A 1 92 ? 8.768 -2.773 -3.863 1.00 96.38 92 GLN A N 1
ATOM 675 C CA . GLN A 1 92 ? 8.852 -4.159 -3.407 1.00 96.38 92 GLN A CA 1
ATOM 676 C C . GLN A 1 92 ? 8.244 -5.094 -4.448 1.00 96.38 92 GLN A C 1
ATOM 678 O O . GLN A 1 92 ? 8.817 -6.140 -4.718 1.00 96.38 92 GLN A O 1
ATOM 683 N N . VAL A 1 93 ? 7.146 -4.685 -5.093 1.00 96.44 93 VAL A N 1
ATOM 684 C CA . VAL A 1 93 ? 6.551 -5.446 -6.203 1.00 96.44 93 VAL A CA 1
ATOM 685 C C . VAL A 1 93 ? 7.535 -5.556 -7.371 1.00 96.44 93 VAL A C 1
ATOM 687 O O . VAL A 1 93 ? 7.744 -6.643 -7.900 1.00 96.44 93 VAL A O 1
ATOM 690 N N . LEU A 1 94 ? 8.208 -4.454 -7.722 1.00 95.75 94 LEU A N 1
ATOM 691 C CA . LEU A 1 94 ? 9.246 -4.461 -8.760 1.00 95.75 94 LEU A CA 1
ATOM 692 C C . LEU A 1 94 ? 10.434 -5.353 -8.385 1.00 95.75 94 LEU A C 1
ATOM 694 O O . LEU A 1 94 ? 10.922 -6.105 -9.222 1.00 95.75 94 LEU A O 1
ATOM 698 N N . ALA A 1 95 ? 10.880 -5.302 -7.128 1.00 96.12 95 ALA A N 1
ATOM 699 C CA . ALA A 1 95 ? 11.951 -6.161 -6.643 1.00 96.12 95 ALA A CA 1
ATOM 700 C C . ALA A 1 95 ? 11.555 -7.644 -6.696 1.00 96.12 95 ALA A C 1
ATOM 702 O O . ALA A 1 95 ? 12.358 -8.463 -7.127 1.00 96.12 95 ALA A O 1
ATOM 703 N N . LEU A 1 96 ? 10.330 -8.005 -6.304 1.00 94.56 96 LEU A N 1
ATOM 704 C CA . LEU A 1 96 ? 9.840 -9.384 -6.399 1.00 94.56 96 LEU A CA 1
ATOM 705 C C . LEU A 1 96 ? 9.834 -9.874 -7.849 1.00 94.56 96 LEU A C 1
ATOM 707 O O . LEU A 1 96 ? 10.339 -10.959 -8.125 1.00 94.56 96 LEU A O 1
ATOM 711 N N . ALA A 1 97 ? 9.342 -9.052 -8.778 1.00 94.00 97 ALA A N 1
ATOM 712 C CA . ALA A 1 97 ? 9.345 -9.383 -10.199 1.00 94.00 97 ALA A CA 1
ATOM 713 C C . ALA A 1 97 ? 10.762 -9.552 -10.765 1.00 94.00 97 ALA A C 1
ATOM 715 O O . ALA A 1 97 ? 11.002 -10.481 -11.527 1.00 94.00 97 ALA A O 1
ATOM 716 N N . TYR A 1 98 ? 11.708 -8.700 -10.360 1.00 92.94 98 TYR A N 1
ATOM 717 C CA . TYR A 1 98 ? 13.094 -8.767 -10.829 1.00 92.94 98 TYR A CA 1
ATOM 718 C C . TYR A 1 98 ? 13.821 -10.049 -10.396 1.00 92.94 98 TYR A C 1
ATOM 720 O O . TYR A 1 98 ? 14.634 -10.565 -11.150 1.00 92.94 98 TYR A O 1
ATOM 728 N N . HIS A 1 99 ? 13.535 -10.570 -9.199 1.00 90.06 99 HIS A N 1
ATOM 729 C CA . HIS A 1 99 ? 14.162 -11.800 -8.691 1.00 90.06 99 HIS A CA 1
ATOM 730 C C . HIS A 1 99 ? 13.423 -13.088 -9.089 1.00 90.06 99 HIS A C 1
ATOM 732 O O . HIS A 1 99 ? 13.898 -14.174 -8.770 1.00 90.06 99 HIS A O 1
ATOM 738 N N . SER A 1 100 ? 12.250 -12.977 -9.721 1.00 79.19 100 SER A N 1
ATOM 739 C CA . SER A 1 100 ? 11.433 -14.127 -10.141 1.00 79.19 100 SER A CA 1
ATOM 740 C C . SER A 1 100 ? 11.645 -14.519 -11.611 1.00 79.19 100 SER A C 1
ATOM 742 O O . SER A 1 100 ? 11.023 -15.478 -12.067 1.00 79.19 100 SER A O 1
ATOM 744 N N . GLY A 1 101 ? 12.472 -13.766 -12.346 1.00 58.75 101 GLY A N 1
ATOM 745 C CA . GLY A 1 101 ? 12.921 -14.076 -13.709 1.00 58.75 101 GLY A CA 1
ATOM 746 C C . GLY A 1 101 ? 14.332 -14.642 -13.719 1.00 58.75 101 GLY A C 1
ATOM 747 O O . GLY A 1 101 ? 14.606 -15.452 -14.629 1.00 58.75 101 GLY A O 1
#

Foldseek 3Di:
DPPDDVPLVVLQVVQPPDDDDAFDPNVQDLLQPPCRCVVPVVVNLVSNLVRLVSVVVVVDQAAEDQDPSSQVSNQVNCVVVVHHHHYYYSVVSVVVSVVVD

Radius of gyration: 13.86 Å; chains: 1; bounding box: 29×29×34 Å